Protein AF-A0A398CLS5-F1 (afdb_monomer_lite)

Organism: NCBI:txid2315694

Foldseek 3Di:
DDKAKAKEFQADDDCVVLQWQWKKKKKWFDFVVVPFIFIDIDIGRGRVDMDMGMGDDDPPGDLFMWMKMWTAGNVGDIDIDDIDGDPHSYDHDDND

Sequence (96 aa):
MNGIKSSL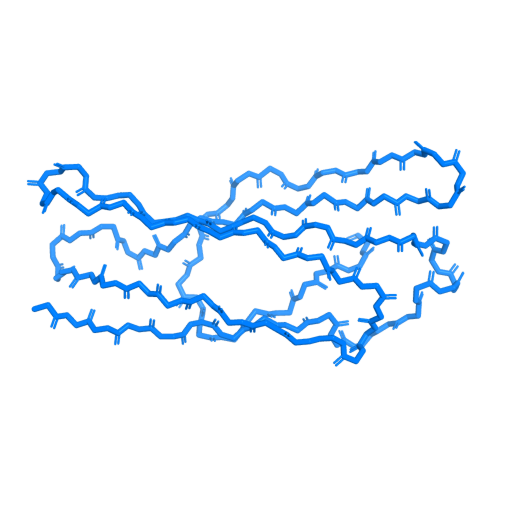SARDGDFAELKLREIIVKLRYDDPERGLSFADEFAFKSAADRASFEYDYTAEGPAGYQIQIVRRFTNGLSNMIDWKTSDEPDVVVPLN

pLDDT: mean 92.69, std 6.77, range [60.91, 98.38]

Secondary structure (DSSP, 8-state):
-EEEEEEEE--S--TTTTTEEEEEEEEEEEEGGGTEEEEEEEEE-STT-EEEEEEEE-TTS-SSEEEEEEEEETTS-EEEEEEEEE--SEEE----

Radius of gyration: 14.36 Å; chains: 1; bounding box: 32×22×42 Å

Structure (mmCIF, N/CA/C/O backbone):
data_AF-A0A398CLS5-F1
#
_entry.id   AF-A0A398CLS5-F1
#
loop_
_atom_site.group_PDB
_atom_site.id
_atom_site.type_symbol
_atom_site.label_atom_id
_atom_site.label_alt_id
_atom_site.label_comp_id
_atom_site.label_asym_id
_atom_site.label_entity_id
_atom_site.label_seq_id
_atom_site.pdbx_PDB_ins_code
_atom_site.Cartn_x
_atom_site.Cartn_y
_atom_site.Cartn_z
_atom_site.occupancy
_atom_site.B_iso_or_equiv
_atom_site.auth_seq_id
_atom_site.auth_comp_id
_atom_site.auth_asym_id
_atom_site.auth_atom_id
_atom_site.pdbx_PDB_model_num
ATOM 1 N N . MET A 1 1 ? 14.216 -9.128 -18.348 1.00 60.91 1 MET A N 1
ATOM 2 C CA . MET A 1 1 ? 13.198 -8.672 -17.386 1.00 60.91 1 MET A CA 1
ATOM 3 C C . MET A 1 1 ? 13.295 -9.596 -16.198 1.00 60.91 1 MET A C 1
ATOM 5 O O . MET A 1 1 ? 13.317 -10.804 -16.406 1.00 60.91 1 MET A O 1
ATOM 9 N N . ASN A 1 2 ? 13.476 -9.030 -15.011 1.00 73.06 2 ASN A N 1
ATOM 10 C CA . ASN A 1 2 ? 13.505 -9.785 -13.765 1.00 73.06 2 ASN A CA 1
ATOM 11 C C . ASN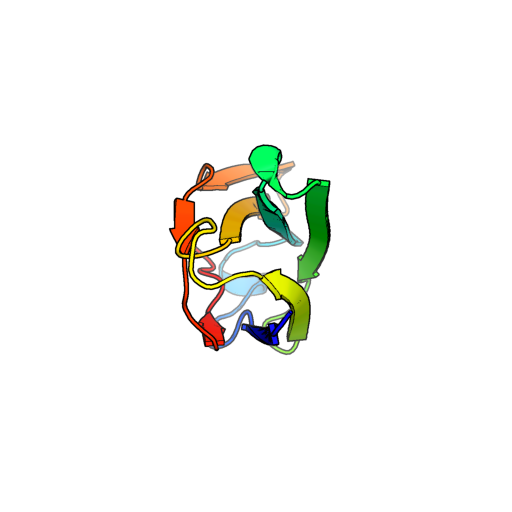 A 1 2 ? 12.220 -9.453 -13.008 1.00 73.06 2 ASN A C 1
ATOM 13 O O . ASN A 1 2 ? 11.898 -8.274 -12.885 1.00 73.06 2 ASN A O 1
ATOM 17 N N . GLY A 1 3 ? 11.518 -10.473 -12.518 1.00 77.25 3 GLY A N 1
ATOM 18 C CA . GLY A 1 3 ? 10.367 -10.297 -11.639 1.00 77.25 3 GLY A CA 1
ATOM 19 C C . GLY A 1 3 ? 10.820 -10.316 -10.185 1.00 77.25 3 GLY A C 1
ATOM 20 O O . GLY A 1 3 ? 11.584 -11.201 -9.789 1.00 77.25 3 GLY A O 1
ATOM 21 N N . ILE A 1 4 ? 10.366 -9.347 -9.397 1.00 85.00 4 ILE A N 1
ATOM 22 C CA . ILE A 1 4 ? 10.569 -9.328 -7.948 1.00 85.00 4 ILE A CA 1
ATOM 23 C C . ILE A 1 4 ? 9.217 -9.330 -7.241 1.00 85.00 4 ILE A C 1
ATOM 25 O O . ILE A 1 4 ? 8.220 -8.829 -7.759 1.00 85.00 4 ILE A O 1
ATOM 29 N N . LYS A 1 5 ? 9.199 -9.923 -6.050 1.00 89.19 5 LYS A N 1
ATOM 30 C CA . LYS A 1 5 ? 8.045 -9.964 -5.164 1.00 89.19 5 LYS A CA 1
ATOM 31 C C . LYS A 1 5 ? 8.415 -9.295 -3.852 1.00 89.19 5 LYS A C 1
ATOM 33 O O . LYS A 1 5 ? 9.298 -9.789 -3.155 1.00 89.19 5 LYS A O 1
ATOM 38 N N . SER A 1 6 ? 7.706 -8.230 -3.508 1.00 87.75 6 SER A N 1
ATOM 39 C CA . SER A 1 6 ? 7.793 -7.587 -2.200 1.00 87.75 6 SER A CA 1
ATOM 40 C C . SER A 1 6 ? 6.620 -8.030 -1.337 1.00 87.75 6 SER A C 1
ATOM 42 O O . SER A 1 6 ? 5.458 -7.876 -1.718 1.00 87.75 6 SER A O 1
ATOM 44 N N . SER A 1 7 ? 6.912 -8.618 -0.182 1.00 89.06 7 SER A N 1
ATOM 45 C CA . SER A 1 7 ? 5.913 -9.026 0.800 1.00 89.06 7 SER A CA 1
ATOM 46 C C . SER A 1 7 ? 5.542 -7.846 1.703 1.00 89.06 7 SER A C 1
ATOM 48 O O . SER A 1 7 ? 6.380 -7.012 2.037 1.00 89.06 7 SER A O 1
ATOM 50 N N . LEU A 1 8 ? 4.269 -7.749 2.088 1.00 89.25 8 LEU A N 1
ATOM 51 C CA . LEU A 1 8 ? 3.761 -6.705 2.975 1.00 89.25 8 LEU A CA 1
ATOM 52 C C . LEU A 1 8 ? 3.059 -7.329 4.171 1.00 89.25 8 LEU A C 1
ATOM 54 O O . LEU A 1 8 ? 2.192 -8.199 4.024 1.00 89.25 8 LEU A O 1
ATOM 58 N N . SER A 1 9 ? 3.390 -6.849 5.366 1.00 88.50 9 SER A N 1
ATOM 59 C CA . SER A 1 9 ? 2.746 -7.298 6.593 1.00 88.50 9 SER A CA 1
ATOM 60 C C . SER A 1 9 ? 2.548 -6.161 7.585 1.00 88.50 9 SER A C 1
ATOM 62 O O . SER A 1 9 ? 3.459 -5.392 7.853 1.00 88.50 9 SER A O 1
ATOM 64 N N . ALA A 1 10 ? 1.366 -6.086 8.189 1.00 84.00 10 ALA A N 1
ATOM 65 C CA . ALA A 1 10 ? 1.088 -5.173 9.299 1.00 84.00 10 ALA A CA 1
ATOM 66 C C . ALA A 1 10 ? 1.526 -5.753 10.659 1.00 84.00 10 ALA A C 1
ATOM 68 O O . ALA A 1 10 ? 0.926 -5.427 11.680 1.00 84.00 10 ALA A O 1
ATOM 69 N N . ARG A 1 11 ? 2.486 -6.695 10.667 1.00 75.06 11 ARG A N 1
ATOM 70 C CA . ARG A 1 11 ? 2.897 -7.434 11.871 1.00 75.06 11 ARG A CA 1
ATOM 71 C C . ARG A 1 11 ? 3.242 -6.474 13.018 1.00 75.06 11 ARG A C 1
ATOM 73 O O . ARG A 1 11 ? 3.735 -5.378 12.787 1.00 75.06 11 ARG A O 1
ATOM 80 N N . ASP A 1 12 ? 2.981 -6.946 14.236 1.00 70.88 12 ASP A N 1
ATOM 81 C CA . ASP A 1 12 ? 3.411 -6.340 15.505 1.00 70.88 12 ASP A CA 1
ATOM 82 C C . ASP A 1 12 ? 2.619 -5.127 16.028 1.00 70.88 12 ASP A C 1
ATOM 84 O O . ASP A 1 12 ? 3.176 -4.252 16.689 1.00 70.88 12 ASP A O 1
ATOM 88 N N . GLY A 1 13 ? 1.290 -5.112 15.874 1.00 74.25 13 GLY A N 1
ATOM 89 C CA . GLY A 1 13 ? 0.482 -4.251 16.743 1.00 74.25 13 GLY A CA 1
ATOM 90 C C . GLY A 1 13 ? -1.017 -4.514 16.763 1.00 74.25 13 GLY A C 1
ATOM 91 O O . GLY A 1 13 ? -1.530 -5.417 16.104 1.00 74.25 13 GLY A O 1
ATOM 92 N N . ASP A 1 14 ? -1.714 -3.731 17.579 1.00 87.19 14 ASP A N 1
ATOM 93 C CA . ASP A 1 14 ? -3.133 -3.903 17.868 1.00 87.19 14 ASP A CA 1
ATOM 94 C C . ASP A 1 14 ? -3.945 -2.757 17.243 1.00 87.19 14 ASP A C 1
ATOM 96 O O . ASP A 1 14 ? -3.887 -1.597 17.659 1.00 87.19 14 ASP A O 1
ATOM 100 N N . PHE A 1 15 ? -4.717 -3.089 16.205 1.00 93.69 15 PHE A N 1
ATOM 101 C CA . PHE A 1 15 ? -5.590 -2.134 15.523 1.00 93.69 15 PHE A CA 1
ATOM 102 C C . PHE A 1 15 ? -6.651 -1.559 16.467 1.00 93.69 15 PHE A C 1
ATOM 104 O O . PHE A 1 15 ? -6.999 -0.384 16.343 1.00 93.69 15 PHE A O 1
ATOM 111 N N . ALA A 1 16 ? -7.161 -2.359 17.408 1.00 92.12 16 ALA A N 1
ATOM 112 C CA . ALA A 1 16 ? -8.168 -1.915 18.360 1.00 92.12 16 ALA A CA 1
ATOM 113 C C . ALA A 1 16 ? -7.566 -0.931 19.370 1.00 92.12 16 ALA A C 1
ATOM 115 O O . ALA A 1 16 ? -8.152 0.131 19.594 1.00 92.12 16 ALA A O 1
ATOM 116 N N . GLU A 1 17 ? -6.378 -1.230 19.906 1.00 93.44 17 GLU A N 1
ATOM 117 C CA . GLU A 1 17 ? -5.643 -0.324 20.802 1.00 93.44 17 GLU A CA 1
ATOM 118 C C . GLU A 1 17 ? -5.371 1.031 20.126 1.00 93.44 17 GLU A C 1
ATOM 120 O O . GLU A 1 17 ? -5.627 2.092 20.700 1.00 93.44 17 GLU A O 1
ATOM 125 N N . LEU A 1 18 ? -4.948 1.000 18.858 1.00 93.38 18 LEU A N 1
ATOM 126 C CA . LEU A 1 18 ? -4.643 2.190 18.057 1.00 93.38 18 LEU A CA 1
ATOM 127 C C . LEU A 1 18 ? -5.875 2.850 17.420 1.00 93.38 18 LEU A C 1
ATOM 129 O O . LEU A 1 18 ? -5.747 3.854 16.716 1.00 93.38 18 LEU A O 1
ATOM 133 N N . LYS A 1 19 ? -7.079 2.309 17.651 1.00 95.94 19 LYS A N 1
ATOM 134 C CA . LYS A 1 19 ? -8.341 2.774 17.050 1.00 95.94 19 LYS A CA 1
ATOM 135 C C . LYS A 1 19 ? -8.291 2.837 15.520 1.00 95.94 19 LYS A C 1
ATOM 137 O O . LYS A 1 19 ? -8.993 3.653 14.913 1.00 95.94 19 LYS A O 1
ATOM 142 N N . LEU A 1 20 ? -7.485 1.987 14.897 1.00 96.25 20 LEU A N 1
ATOM 143 C CA . LEU A 1 20 ? -7.390 1.846 13.453 1.00 96.25 20 LEU A CA 1
ATOM 144 C C . LEU A 1 20 ? -8.605 1.083 12.931 1.00 96.25 20 LEU A C 1
ATOM 146 O O . LEU A 1 20 ? -8.967 0.021 13.428 1.00 96.25 20 LEU A O 1
ATOM 150 N N . ARG A 1 21 ? -9.233 1.637 11.896 1.00 96.81 21 ARG A N 1
ATOM 151 C CA . ARG A 1 21 ? -10.256 0.956 11.100 1.00 96.81 21 ARG A CA 1
ATOM 152 C C . ARG A 1 21 ? -9.604 0.127 9.999 1.00 96.81 21 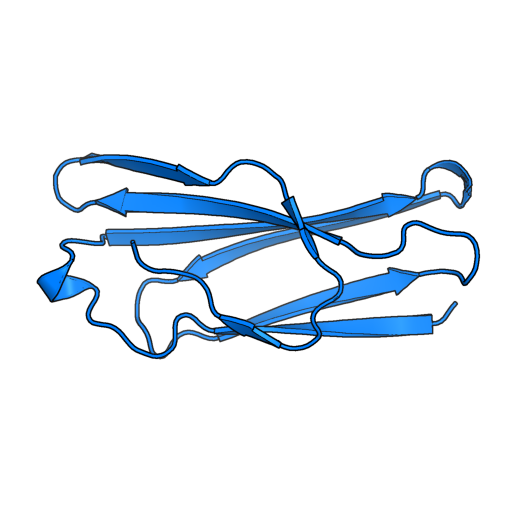ARG A C 1
ATOM 154 O O . ARG A 1 21 ? -10.004 -1.007 9.770 1.00 96.81 21 ARG A O 1
ATOM 161 N N . GLU A 1 22 ? -8.656 0.730 9.290 1.00 97.31 22 GLU A N 1
ATOM 162 C CA . GLU A 1 22 ? -7.880 0.090 8.231 1.00 97.31 22 GLU A CA 1
ATOM 163 C C . GLU A 1 22 ? -6.608 0.892 7.935 1.00 97.31 22 GLU A C 1
ATOM 165 O O . GLU A 1 22 ? -6.532 2.097 8.206 1.00 97.31 22 GLU A O 1
ATOM 170 N N . ILE A 1 23 ? -5.633 0.223 7.330 1.00 97.38 23 ILE A N 1
ATOM 171 C CA . ILE A 1 23 ? -4.476 0.842 6.694 1.00 97.38 23 ILE A CA 1
ATOM 172 C C . ILE A 1 23 ? -4.535 0.519 5.206 1.00 97.38 23 ILE A C 1
ATOM 174 O O . ILE A 1 23 ? -4.560 -0.648 4.822 1.00 97.38 23 ILE A O 1
ATOM 178 N N . ILE A 1 24 ? -4.554 1.556 4.378 1.00 98.06 24 ILE A N 1
ATOM 179 C CA . ILE A 1 24 ? -4.443 1.447 2.928 1.00 98.06 24 ILE A CA 1
ATOM 180 C C . ILE A 1 24 ? -2.974 1.606 2.560 1.00 98.06 24 ILE A C 1
ATOM 182 O O . ILE A 1 24 ? -2.375 2.642 2.848 1.00 98.06 24 ILE A O 1
ATOM 186 N N . VAL A 1 25 ? -2.405 0.594 1.920 1.00 97.81 25 VAL A N 1
ATOM 187 C CA . VAL A 1 25 ? -1.045 0.628 1.387 1.00 97.81 25 VAL A CA 1
ATOM 188 C C . VAL A 1 25 ? -1.135 0.677 -0.125 1.00 97.81 25 VAL A C 1
ATOM 190 O O . VAL A 1 25 ? -1.722 -0.213 -0.733 1.00 97.81 25 VAL A O 1
ATOM 193 N N . LYS A 1 26 ? -0.560 1.717 -0.721 1.00 98.38 26 LYS A N 1
ATOM 194 C CA . LYS A 1 26 ? -0.472 1.875 -2.170 1.00 98.38 26 LYS A CA 1
ATOM 195 C C . LYS A 1 26 ? 0.967 1.689 -2.589 1.00 98.38 26 LYS A C 1
ATOM 197 O O . LYS A 1 26 ? 1.853 2.294 -1.987 1.00 98.38 26 LYS A O 1
ATOM 202 N N . LEU A 1 27 ? 1.183 0.882 -3.613 1.00 98.12 27 LEU A N 1
ATOM 203 C CA . LEU A 1 27 ? 2.500 0.609 -4.168 1.00 98.12 27 LEU A CA 1
ATOM 204 C C . LEU A 1 27 ? 2.497 0.948 -5.646 1.00 98.12 27 LEU A C 1
ATOM 206 O O . LEU A 1 27 ? 1.489 0.740 -6.319 1.00 98.12 27 LEU A O 1
ATOM 210 N N . ARG A 1 28 ? 3.613 1.479 -6.141 1.00 98.00 28 ARG A N 1
ATOM 211 C CA . ARG A 1 28 ? 3.808 1.685 -7.575 1.00 98.00 28 ARG A CA 1
ATOM 212 C C . ARG A 1 28 ? 5.261 1.547 -7.995 1.00 98.00 28 ARG A C 1
ATOM 214 O O . ARG A 1 28 ? 6.155 1.960 -7.264 1.00 98.00 28 ARG A O 1
ATOM 221 N N . TYR A 1 29 ? 5.488 1.027 -9.187 1.00 97.75 29 TYR A N 1
ATOM 222 C CA . TYR A 1 29 ? 6.770 1.049 -9.877 1.00 97.75 29 TYR A CA 1
ATOM 223 C C . TYR A 1 29 ? 6.541 1.607 -11.280 1.00 97.75 29 TYR A C 1
ATOM 225 O O . TYR A 1 29 ? 5.742 1.049 -12.030 1.00 97.75 29 TYR A O 1
ATOM 233 N N . ASP A 1 30 ? 7.234 2.689 -11.627 1.00 97.31 30 ASP A N 1
ATOM 234 C CA . ASP A 1 30 ? 7.090 3.375 -12.912 1.00 97.31 30 ASP A CA 1
ATOM 235 C C . ASP A 1 30 ? 8.463 3.528 -13.581 1.00 97.31 30 ASP A C 1
ATOM 237 O O . ASP A 1 30 ? 9.330 4.243 -13.078 1.00 97.31 30 ASP A O 1
ATOM 241 N N . ASP A 1 31 ? 8.645 2.887 -14.736 1.00 96.62 31 ASP A N 1
ATOM 242 C CA . ASP A 1 31 ? 9.796 3.048 -15.631 1.00 96.62 31 ASP A CA 1
ATOM 243 C C . ASP A 1 31 ? 9.279 3.397 -17.040 1.00 96.62 31 ASP A C 1
ATOM 245 O O . ASP A 1 31 ? 9.120 2.519 -17.900 1.00 96.62 31 ASP A O 1
ATOM 249 N N . PRO A 1 32 ? 8.951 4.679 -17.288 1.00 96.00 32 PRO A N 1
ATOM 250 C CA . PRO A 1 32 ? 8.362 5.105 -18.553 1.00 96.00 32 PRO A CA 1
ATOM 251 C C . PRO A 1 32 ? 9.328 4.968 -19.736 1.00 96.00 32 PRO A C 1
ATOM 253 O O . PRO A 1 32 ? 8.869 4.768 -20.858 1.00 96.00 32 PRO A O 1
ATOM 256 N N . GLU A 1 33 ? 10.645 5.024 -19.509 1.00 96.44 33 GLU A N 1
ATOM 257 C CA . GLU A 1 33 ? 11.649 4.821 -20.565 1.00 96.44 33 GLU A CA 1
ATOM 258 C C . GLU A 1 33 ? 11.581 3.408 -21.152 1.00 96.44 33 GLU A C 1
ATOM 260 O O . GLU A 1 33 ? 11.894 3.201 -22.325 1.00 96.44 33 GLU A O 1
ATOM 265 N N . ARG A 1 34 ? 11.142 2.437 -20.343 1.00 94.69 34 ARG A N 1
ATOM 266 C CA . ARG A 1 34 ? 11.013 1.024 -20.725 1.00 94.69 34 ARG A CA 1
ATOM 267 C C . ARG A 1 34 ? 9.559 0.566 -20.835 1.00 94.69 34 ARG A C 1
ATOM 269 O O . ARG A 1 34 ? 9.311 -0.609 -21.093 1.00 94.69 34 ARG A O 1
ATOM 276 N N . GLY A 1 35 ? 8.607 1.489 -20.690 1.00 95.88 35 GLY A N 1
ATOM 277 C CA . GLY A 1 35 ? 7.174 1.228 -20.820 1.00 95.88 35 GLY A CA 1
ATOM 278 C C . GLY A 1 35 ? 6.587 0.362 -19.702 1.00 95.88 35 GLY A C 1
ATOM 279 O O . GLY A 1 35 ? 5.597 -0.327 -19.939 1.00 95.88 35 GLY A O 1
ATOM 280 N N . LEU A 1 36 ? 7.189 0.370 -18.509 1.00 95.94 36 LEU A N 1
ATOM 281 C CA . LEU A 1 36 ? 6.710 -0.388 -17.353 1.00 95.94 36 LEU A CA 1
ATOM 282 C C . LEU A 1 36 ? 5.956 0.532 -16.390 1.00 95.94 36 LEU A C 1
ATOM 284 O O . LEU A 1 36 ? 6.453 1.593 -16.016 1.00 95.94 36 LEU A O 1
ATOM 288 N N . SER A 1 37 ? 4.768 0.108 -15.968 1.00 97.12 37 SER A N 1
ATOM 289 C CA . SER A 1 37 ? 4.007 0.751 -14.897 1.00 97.12 37 SER A CA 1
ATOM 290 C C . SER A 1 37 ? 3.180 -0.311 -14.181 1.00 97.12 37 SER A C 1
ATOM 292 O O . SER A 1 37 ? 2.357 -0.991 -14.797 1.00 97.12 37 SER A O 1
ATOM 294 N N . PHE A 1 38 ? 3.434 -0.475 -12.888 1.00 97.88 38 PHE A N 1
ATOM 295 C CA . PHE A 1 38 ? 2.762 -1.431 -12.016 1.00 97.88 38 PHE A CA 1
ATOM 296 C C . PHE A 1 38 ? 2.264 -0.688 -10.787 1.00 97.88 38 PHE A C 1
ATOM 298 O O . PHE A 1 38 ? 3.015 0.094 -10.206 1.00 97.88 38 PHE A O 1
ATOM 305 N N . ALA A 1 39 ? 1.026 -0.933 -10.368 1.00 98.12 39 ALA A N 1
ATOM 306 C CA . ALA A 1 39 ? 0.484 -0.340 -9.156 1.00 98.12 39 ALA A CA 1
ATOM 307 C C . ALA A 1 39 ? -0.559 -1.250 -8.514 1.00 98.12 39 ALA A C 1
ATOM 309 O O . ALA A 1 39 ? -1.403 -1.799 -9.216 1.00 98.12 39 ALA A O 1
ATOM 310 N N . ASP A 1 40 ? -0.523 -1.331 -7.185 1.00 98.38 40 ASP A N 1
ATOM 311 C CA . ASP A 1 40 ? -1.491 -2.066 -6.372 1.00 98.38 40 ASP A CA 1
ATOM 312 C C . ASP A 1 40 ? -1.928 -1.243 -5.156 1.00 98.38 40 ASP A C 1
ATOM 314 O O . ASP A 1 40 ? -1.196 -0.389 -4.642 1.00 98.38 40 ASP A O 1
ATOM 318 N N . GLU A 1 41 ? -3.132 -1.536 -4.664 1.00 98.31 41 GLU A N 1
ATOM 319 C CA . GLU A 1 41 ? -3.666 -1.007 -3.412 1.00 98.31 41 GLU A CA 1
ATOM 320 C C . GLU A 1 41 ? -4.170 -2.154 -2.529 1.00 98.31 41 GLU A C 1
ATOM 322 O O . GLU A 1 41 ? -4.971 -2.986 -2.954 1.00 98.31 41 GLU A O 1
ATOM 327 N N . PHE A 1 42 ? -3.732 -2.171 -1.271 1.00 97.81 42 PHE A N 1
ATOM 328 C CA . PHE A 1 42 ? -4.089 -3.190 -0.290 1.00 97.81 42 PHE A CA 1
ATOM 329 C C . PHE A 1 42 ? -4.710 -2.557 0.952 1.00 97.81 42 PHE A C 1
ATOM 331 O O . PHE A 1 42 ? -4.190 -1.576 1.483 1.00 97.81 42 PHE A O 1
ATOM 338 N N . ALA A 1 43 ? -5.791 -3.153 1.457 1.00 97.19 43 ALA A N 1
ATOM 339 C CA . ALA A 1 43 ? -6.424 -2.751 2.709 1.00 97.19 43 ALA A CA 1
ATOM 340 C C . ALA A 1 43 ? -6.133 -3.778 3.809 1.00 97.19 43 ALA A C 1
ATOM 342 O O . ALA A 1 43 ? -6.611 -4.909 3.752 1.00 97.19 43 ALA A O 1
ATOM 343 N N . PHE A 1 44 ? -5.389 -3.357 4.828 1.00 96.56 44 PHE A N 1
ATOM 344 C CA . PHE A 1 44 ? -5.122 -4.127 6.038 1.00 96.56 44 PHE A CA 1
ATOM 345 C C . PHE A 1 44 ? -6.139 -3.721 7.103 1.00 96.56 44 PHE A C 1
ATOM 347 O O . PHE A 1 44 ? -6.246 -2.546 7.455 1.00 96.56 44 PHE A O 1
ATOM 354 N N . LYS A 1 45 ? -6.892 -4.687 7.616 1.00 95.19 45 LYS A N 1
ATOM 355 C CA . LYS A 1 45 ? -7.882 -4.546 8.695 1.00 95.19 45 LYS A CA 1
ATOM 356 C C . LYS A 1 45 ? -7.437 -5.244 9.980 1.00 95.19 45 LYS A C 1
ATOM 358 O O . LYS A 1 45 ? -8.095 -5.099 11.006 1.00 95.19 45 LYS A O 1
ATOM 363 N N . SER A 1 46 ? -6.343 -6.005 9.929 1.00 93.69 46 SER A N 1
ATOM 364 C CA . SER A 1 46 ? -5.744 -6.660 11.089 1.00 93.69 46 SER A CA 1
ATOM 365 C C . SER A 1 46 ? -4.224 -6.811 10.948 1.00 93.69 46 SER A C 1
ATOM 367 O O . SER A 1 46 ? -3.687 -6.816 9.840 1.00 93.69 46 SER A O 1
ATOM 369 N N . ALA A 1 47 ? -3.522 -7.031 12.064 1.00 91.19 47 ALA A N 1
ATOM 370 C CA . ALA A 1 47 ? -2.089 -7.355 12.057 1.00 91.19 47 ALA A CA 1
ATOM 371 C C . ALA A 1 47 ? -1.767 -8.750 11.481 1.00 91.19 47 ALA A C 1
ATOM 373 O O . ALA A 1 47 ? -0.602 -9.079 11.226 1.00 91.19 47 ALA A O 1
ATOM 374 N N . ALA A 1 48 ? -2.782 -9.592 11.256 1.00 91.06 48 ALA A N 1
ATOM 375 C CA . ALA A 1 48 ? -2.626 -10.885 10.596 1.00 91.06 48 ALA A CA 1
ATOM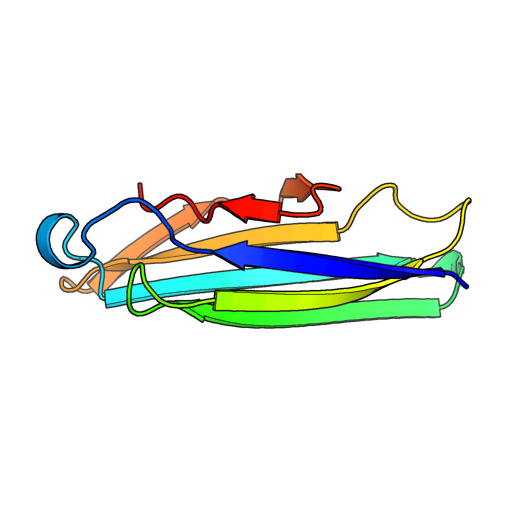 376 C C . ALA A 1 48 ? -2.618 -10.766 9.064 1.00 91.06 48 ALA A C 1
ATOM 378 O O . ALA A 1 48 ? -2.123 -11.674 8.397 1.00 91.06 48 ALA A O 1
ATOM 379 N N . ASP A 1 49 ? -3.096 -9.647 8.516 1.00 93.69 49 ASP A N 1
ATOM 380 C CA . ASP A 1 49 ? -3.234 -9.470 7.074 1.00 93.69 49 ASP A CA 1
ATOM 381 C C . ASP A 1 49 ? -1.862 -9.410 6.392 1.00 93.69 49 ASP A C 1
ATOM 383 O O . ASP A 1 49 ? -0.880 -8.870 6.923 1.00 93.69 49 ASP A O 1
ATOM 387 N N . ARG A 1 50 ? -1.788 -10.010 5.204 1.00 94.19 50 ARG A N 1
ATOM 388 C CA . ARG A 1 50 ? -0.592 -10.081 4.363 1.00 94.19 50 ARG A CA 1
ATOM 389 C C . ARG A 1 50 ? -0.968 -9.727 2.935 1.00 94.19 50 ARG A C 1
ATOM 391 O O . ARG A 1 50 ? -2.050 -10.091 2.483 1.00 94.19 50 ARG A O 1
ATOM 398 N N . ALA A 1 51 ? -0.052 -9.079 2.233 1.00 95.94 51 ALA A N 1
ATOM 399 C CA . ALA A 1 51 ? -0.165 -8.819 0.806 1.00 95.94 51 ALA A CA 1
ATOM 400 C C . ALA A 1 51 ? 1.193 -9.011 0.127 1.00 95.94 51 ALA A C 1
ATOM 402 O O . ALA A 1 51 ? 2.217 -9.184 0.792 1.00 95.94 51 ALA A O 1
ATOM 403 N N . SER A 1 52 ? 1.201 -8.988 -1.199 1.00 96.25 52 SER A N 1
ATOM 404 C CA . SER A 1 52 ? 2.434 -8.961 -1.972 1.00 96.25 52 SER A CA 1
ATOM 405 C C . SER A 1 52 ? 2.268 -8.111 -3.212 1.00 96.25 52 SER A C 1
ATOM 407 O O . SER A 1 52 ? 1.235 -8.209 -3.866 1.00 96.25 52 SER A O 1
ATOM 409 N N . PHE A 1 53 ? 3.303 -7.349 -3.537 1.00 96.25 53 PHE A N 1
ATOM 410 C CA . PHE A 1 53 ? 3.412 -6.583 -4.766 1.00 96.25 53 PHE A CA 1
ATOM 411 C C . PHE A 1 53 ? 4.450 -7.238 -5.667 1.00 96.25 53 PHE A C 1
ATOM 413 O O . PHE A 1 53 ? 5.573 -7.503 -5.234 1.00 96.25 53 PHE A O 1
ATOM 420 N N . GLU A 1 54 ? 4.056 -7.534 -6.898 1.00 95.00 54 GLU A N 1
ATOM 421 C CA . GLU A 1 54 ? 4.913 -8.162 -7.897 1.00 95.00 54 GLU A CA 1
ATOM 422 C C . GLU A 1 54 ? 5.045 -7.221 -9.087 1.00 95.00 54 GLU A C 1
ATOM 424 O O . GLU A 1 54 ? 4.049 -6.712 -9.603 1.00 95.00 54 GLU A O 1
ATOM 429 N N . TYR A 1 55 ? 6.281 -6.968 -9.504 1.00 94.44 55 TYR A N 1
ATOM 430 C CA . TYR A 1 55 ? 6.568 -6.091 -10.629 1.00 94.44 55 TYR A CA 1
ATOM 431 C C . TYR A 1 55 ? 7.824 -6.554 -11.361 1.00 94.44 55 TYR A C 1
ATOM 433 O O . TYR A 1 55 ? 8.750 -7.121 -10.770 1.00 94.44 55 TYR A O 1
ATOM 441 N N . ASP A 1 56 ? 7.848 -6.293 -12.664 1.00 93.75 56 ASP A N 1
ATOM 442 C CA . ASP A 1 56 ? 9.043 -6.486 -13.469 1.00 93.75 56 ASP A CA 1
ATOM 443 C C . ASP A 1 56 ? 9.918 -5.238 -13.428 1.00 93.75 56 ASP A C 1
ATOM 445 O O . ASP A 1 56 ? 9.427 -4.107 -13.425 1.00 93.75 56 ASP A O 1
ATOM 449 N N . TYR A 1 57 ? 11.231 -5.448 -13.463 1.00 92.06 57 TYR A N 1
ATOM 450 C CA . TYR A 1 57 ? 12.206 -4.370 -13.555 1.00 92.06 57 TYR A CA 1
ATOM 451 C C . TYR A 1 57 ? 13.347 -4.701 -14.522 1.00 92.06 57 TYR A C 1
ATOM 453 O O . TYR A 1 57 ? 13.531 -5.835 -14.998 1.00 92.06 57 TYR A O 1
ATOM 461 N N . THR A 1 58 ? 14.138 -3.673 -14.818 1.00 91.06 58 THR A N 1
ATOM 462 C CA . THR A 1 58 ? 15.386 -3.796 -15.574 1.00 91.06 58 THR A CA 1
ATOM 463 C C . THR A 1 58 ? 16.553 -3.232 -14.770 1.00 91.06 58 THR A C 1
ATOM 465 O O . THR A 1 58 ? 16.352 -2.408 -13.883 1.00 91.06 58 THR A O 1
ATOM 468 N N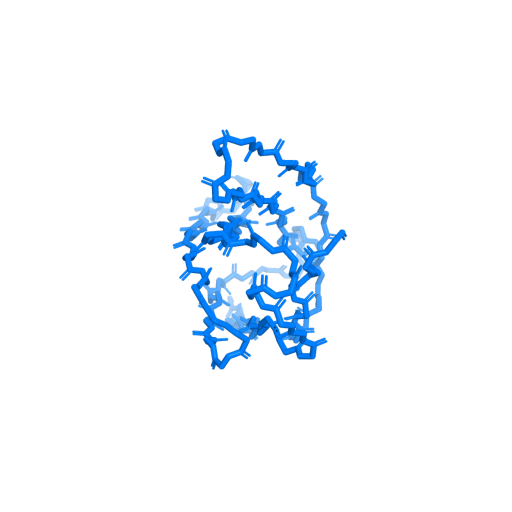 . ALA A 1 59 ? 17.780 -3.659 -15.082 1.00 89.38 59 ALA A N 1
ATOM 469 C CA . ALA A 1 59 ? 18.980 -3.210 -14.368 1.00 89.38 59 ALA A CA 1
ATOM 470 C C . ALA A 1 59 ? 19.235 -1.694 -14.477 1.00 89.38 59 ALA A C 1
ATOM 472 O O . ALA A 1 59 ? 19.946 -1.134 -13.650 1.00 89.38 59 ALA A O 1
ATOM 473 N N . GLU A 1 60 ? 18.669 -1.048 -15.495 1.00 92.12 60 GLU A N 1
ATOM 474 C CA . GLU A 1 60 ? 18.795 0.389 -15.741 1.00 92.12 60 GLU A CA 1
ATOM 475 C C . GLU A 1 60 ? 17.569 1.192 -15.266 1.00 92.12 60 GLU A C 1
ATOM 477 O O . GLU A 1 60 ? 17.537 2.411 -15.421 1.00 92.12 60 GLU A O 1
ATOM 482 N N . GLY A 1 61 ? 16.546 0.514 -14.737 1.00 90.44 61 GLY A N 1
ATOM 483 C CA . GLY A 1 61 ? 15.327 1.148 -14.246 1.00 90.44 61 GLY A CA 1
ATOM 484 C C . GLY A 1 61 ? 15.478 1.730 -12.836 1.00 90.44 61 GLY A C 1
ATOM 485 O O . GLY A 1 61 ? 16.551 1.657 -12.229 1.00 90.44 61 GLY A O 1
ATOM 486 N N . PRO A 1 62 ? 14.394 2.287 -12.270 1.00 92.81 62 PRO A N 1
ATOM 487 C CA . PRO A 1 62 ? 14.360 2.725 -10.880 1.00 92.81 62 PRO A CA 1
ATOM 488 C C . PRO A 1 62 ? 14.831 1.636 -9.912 1.00 92.81 62 PRO A C 1
ATOM 490 O O . PRO A 1 62 ? 14.483 0.463 -10.060 1.00 92.81 62 PRO A O 1
ATOM 493 N N . ALA A 1 63 ? 15.572 2.051 -8.882 1.00 87.94 63 ALA A N 1
ATOM 494 C CA . ALA A 1 63 ? 16.142 1.149 -7.882 1.00 87.94 63 ALA A CA 1
ATOM 495 C C . ALA A 1 63 ? 15.088 0.428 -7.021 1.00 87.94 63 ALA A C 1
ATOM 497 O O . ALA A 1 63 ? 15.398 -0.578 -6.394 1.00 87.94 63 ALA A O 1
ATOM 498 N N . GLY A 1 64 ? 13.851 0.926 -6.988 1.00 92.62 64 GLY A N 1
ATOM 499 C CA . GLY A 1 64 ? 12.784 0.365 -6.174 1.00 92.62 64 GLY A CA 1
ATOM 500 C C . GLY A 1 64 ? 11.416 0.925 -6.536 1.00 92.62 64 GLY A C 1
ATOM 501 O O . GLY A 1 64 ? 11.286 1.841 -7.353 1.00 92.62 64 GLY A O 1
ATOM 502 N N . TYR A 1 65 ? 10.394 0.360 -5.911 1.00 95.75 65 TYR A N 1
ATOM 503 C CA . TYR A 1 65 ? 9.024 0.845 -5.982 1.00 95.75 65 TYR A CA 1
ATOM 504 C C . TYR A 1 65 ? 8.818 2.011 -5.007 1.00 95.75 65 TYR A C 1
ATOM 506 O O . TYR A 1 65 ? 9.659 2.330 -4.167 1.00 95.75 65 TYR A O 1
ATOM 514 N N . GLN A 1 66 ? 7.677 2.674 -5.113 1.00 97.44 66 GLN A N 1
ATOM 515 C CA . GLN A 1 66 ? 7.222 3.681 -4.171 1.00 97.44 66 GLN A CA 1
ATOM 516 C C . GLN A 1 66 ? 6.058 3.133 -3.358 1.00 97.44 66 GLN A C 1
ATOM 518 O O . GLN A 1 66 ? 5.206 2.425 -3.889 1.00 97.44 66 GLN A O 1
ATOM 523 N N . ILE A 1 67 ? 6.008 3.495 -2.080 1.00 97.56 67 ILE A N 1
ATOM 524 C CA . ILE A 1 67 ? 4.955 3.123 -1.140 1.00 97.56 67 ILE A CA 1
ATOM 525 C C . ILE A 1 67 ? 4.337 4.380 -0.517 1.00 97.56 67 ILE A C 1
ATOM 527 O O . ILE A 1 67 ? 5.058 5.286 -0.101 1.00 97.56 67 ILE A O 1
ATOM 531 N N . GLN A 1 68 ? 3.008 4.435 -0.450 1.00 97.81 68 GLN A N 1
ATOM 532 C CA . GLN A 1 68 ? 2.234 5.418 0.314 1.00 97.81 68 GLN A CA 1
ATOM 533 C C . GLN A 1 68 ? 1.330 4.667 1.289 1.00 97.81 68 GLN A C 1
ATOM 535 O O . GLN A 1 68 ? 0.750 3.635 0.947 1.00 97.81 68 GLN A O 1
ATOM 540 N N . ILE A 1 69 ? 1.187 5.193 2.504 1.00 97.25 69 ILE A N 1
ATOM 541 C CA . ILE A 1 69 ? 0.398 4.552 3.558 1.00 97.25 69 ILE A CA 1
ATOM 542 C C . ILE A 1 69 ? -0.646 5.538 4.056 1.00 97.25 69 ILE A C 1
ATOM 544 O O . ILE A 1 69 ? -0.311 6.646 4.465 1.00 97.25 69 ILE A O 1
ATOM 548 N N . VAL A 1 70 ? -1.912 5.130 4.057 1.00 97.75 70 VAL A N 1
ATOM 549 C CA . VAL A 1 70 ? -3.029 5.909 4.595 1.00 97.75 70 VAL A CA 1
ATOM 550 C C . VAL A 1 70 ? -3.678 5.133 5.724 1.00 97.75 70 VAL A C 1
ATOM 552 O O . VAL A 1 70 ? -4.262 4.074 5.519 1.00 97.75 70 VAL A O 1
ATOM 555 N N . ARG A 1 71 ? -3.629 5.687 6.926 1.00 96.38 71 ARG A N 1
ATOM 556 C CA . ARG A 1 71 ? -4.257 5.121 8.118 1.00 96.38 71 ARG A CA 1
ATOM 557 C C . ARG A 1 71 ? -5.603 5.781 8.305 1.00 96.38 71 ARG A C 1
ATOM 559 O O . ARG A 1 71 ? -5.684 7.008 8.322 1.00 96.38 71 ARG A O 1
ATOM 566 N N . ARG A 1 72 ? -6.654 4.984 8.448 1.00 97.50 72 ARG A N 1
ATOM 567 C CA . ARG A 1 72 ? -8.008 5.466 8.727 1.00 97.50 72 ARG A CA 1
ATOM 568 C C . ARG A 1 72 ? -8.400 5.014 10.118 1.00 97.50 72 ARG A C 1
ATOM 570 O O . ARG A 1 72 ? -8.358 3.825 10.422 1.00 97.50 72 ARG A O 1
ATOM 577 N N . PHE A 1 73 ? -8.795 5.961 10.953 1.00 97.31 73 PHE A N 1
ATOM 578 C CA . PHE A 1 73 ? -9.176 5.713 12.336 1.00 97.31 73 PHE A CA 1
ATOM 579 C C . PHE A 1 73 ? -10.694 5.553 12.468 1.00 97.31 73 PHE A C 1
ATOM 581 O O . PHE A 1 73 ? -11.478 6.036 11.648 1.00 97.31 73 PHE A O 1
ATOM 588 N N . THR A 1 74 ? -11.129 4.879 13.528 1.00 97.69 74 THR A N 1
ATOM 589 C CA . THR A 1 74 ? -12.552 4.626 13.826 1.00 97.69 74 THR A CA 1
ATOM 590 C C . THR A 1 74 ? -13.357 5.902 14.089 1.00 97.69 74 THR A C 1
ATOM 592 O O . THR A 1 74 ? -14.566 5.910 13.887 1.00 97.69 74 THR A O 1
ATOM 595 N N . ASN A 1 75 ? -12.699 6.998 14.477 1.00 96.69 75 ASN A N 1
ATOM 596 C CA . ASN A 1 75 ? -13.317 8.314 14.666 1.00 96.69 75 ASN A CA 1
ATOM 597 C C . ASN A 1 75 ? -13.445 9.138 13.366 1.00 96.69 75 ASN A C 1
ATOM 599 O O . ASN A 1 75 ? -13.841 10.299 13.425 1.00 96.69 75 ASN A O 1
ATOM 603 N N . GLY A 1 76 ? -13.083 8.570 12.211 1.00 97.12 76 GLY A N 1
ATOM 604 C CA . GLY A 1 76 ? -13.151 9.234 10.908 1.00 97.12 76 GLY A CA 1
ATOM 605 C C . GLY A 1 76 ? -11.922 10.068 10.535 1.00 97.12 76 GLY A C 1
ATOM 606 O O . GLY A 1 76 ? -11.869 10.573 9.417 1.00 97.12 76 GLY A O 1
ATOM 607 N N . LEU A 1 77 ? -10.923 10.196 11.417 1.00 97.44 77 LEU A N 1
ATOM 608 C CA . LEU A 1 77 ? -9.655 10.844 11.075 1.00 97.44 77 LEU A CA 1
ATOM 609 C C . LEU A 1 77 ? -8.797 9.955 10.169 1.00 97.44 77 LEU A C 1
ATOM 611 O O . LEU A 1 77 ? -8.942 8.728 10.139 1.00 97.44 77 LEU A O 1
ATOM 615 N N . SER A 1 78 ? -7.842 10.580 9.482 1.00 96.81 78 SER A N 1
ATOM 616 C CA . SER A 1 78 ? -6.808 9.875 8.732 1.00 96.81 78 SER A CA 1
ATOM 617 C C . SER A 1 78 ? -5.436 10.511 8.897 1.00 96.81 78 SER A C 1
ATOM 619 O O . SER A 1 78 ? -5.321 11.731 8.999 1.00 96.81 78 SER A O 1
ATOM 621 N N . ASN A 1 79 ? -4.400 9.680 8.851 1.00 95.25 79 ASN A N 1
ATOM 622 C CA . ASN A 1 79 ? -3.007 10.099 8.727 1.00 95.25 79 ASN A CA 1
ATOM 623 C C . ASN A 1 79 ? -2.408 9.458 7.467 1.00 95.25 79 ASN A C 1
ATOM 625 O O . ASN A 1 79 ? -2.823 8.367 7.075 1.00 95.25 79 ASN A O 1
ATOM 629 N N . MET A 1 80 ? -1.462 10.141 6.826 1.00 96.06 80 MET A N 1
ATOM 630 C CA . MET A 1 80 ? -0.809 9.666 5.612 1.00 96.06 80 MET A CA 1
ATOM 631 C C . MET A 1 80 ? 0.707 9.803 5.740 1.00 96.06 80 MET A C 1
ATOM 633 O O . MET A 1 80 ? 1.202 10.865 6.115 1.00 96.06 80 MET A O 1
ATOM 637 N N . ILE A 1 81 ? 1.419 8.741 5.371 1.00 95.06 81 ILE A N 1
ATOM 638 C CA . ILE A 1 81 ? 2.829 8.801 4.989 1.00 95.06 81 ILE A CA 1
ATOM 639 C C . ILE A 1 81 ? 2.842 8.922 3.471 1.00 95.06 81 ILE A C 1
ATOM 641 O O . ILE A 1 81 ? 2.332 8.030 2.790 1.00 95.06 81 ILE A O 1
ATOM 645 N N . ASP A 1 82 ? 3.367 10.037 2.964 1.00 96.00 82 ASP A N 1
ATOM 646 C CA . ASP A 1 82 ? 3.444 10.277 1.525 1.00 96.00 82 ASP A CA 1
ATOM 647 C C . ASP A 1 82 ? 4.449 9.335 0.842 1.00 96.00 82 ASP A C 1
ATOM 649 O O . ASP A 1 82 ? 5.215 8.633 1.505 1.00 96.00 82 ASP A O 1
ATOM 653 N N . TRP A 1 83 ? 4.422 9.306 -0.489 1.00 96.94 83 TRP A N 1
ATOM 654 C CA . TRP A 1 83 ? 5.234 8.418 -1.310 1.00 96.94 83 TRP A CA 1
ATOM 655 C C . TRP A 1 83 ? 6.710 8.427 -0.910 1.00 96.94 83 TRP A C 1
ATOM 657 O O . TRP A 1 83 ? 7.395 9.448 -0.983 1.00 96.94 83 TRP A O 1
ATOM 667 N N . LYS A 1 84 ? 7.217 7.246 -0.562 1.00 95.62 84 LYS A N 1
ATOM 668 C CA . LYS A 1 84 ? 8.634 6.994 -0.300 1.00 95.62 84 LYS A CA 1
ATOM 669 C C . LYS A 1 84 ? 9.117 5.852 -1.183 1.00 95.62 84 LYS A C 1
ATOM 671 O O . LYS A 1 84 ? 8.396 4.879 -1.370 1.00 95.62 84 LYS A O 1
ATOM 676 N N . THR A 1 85 ? 10.337 5.952 -1.698 1.00 95.56 85 THR A N 1
ATOM 677 C CA . THR A 1 85 ? 10.983 4.844 -2.413 1.00 95.56 85 THR A CA 1
ATOM 678 C C . THR A 1 85 ? 11.436 3.755 -1.439 1.00 95.56 85 THR A C 1
ATOM 680 O O . THR A 1 85 ? 11.976 4.061 -0.372 1.00 95.56 85 THR A O 1
ATOM 683 N N . SER A 1 86 ? 11.228 2.497 -1.815 1.00 93.69 86 SER A N 1
ATOM 684 C CA . SER A 1 86 ? 11.718 1.308 -1.123 1.00 93.69 86 SER A CA 1
ATOM 685 C C . SER A 1 86 ? 12.108 0.236 -2.140 1.00 93.69 86 SER A C 1
ATOM 687 O O . SER A 1 86 ? 11.496 0.105 -3.197 1.00 93.69 86 SER A O 1
ATOM 689 N N . ASP A 1 87 ? 13.136 -0.525 -1.805 1.00 91.56 87 ASP A N 1
ATOM 690 C CA . ASP A 1 87 ? 13.610 -1.719 -2.500 1.00 91.56 87 ASP A CA 1
ATOM 691 C C . ASP A 1 87 ? 13.576 -2.947 -1.573 1.00 91.56 87 ASP A C 1
ATOM 693 O O . ASP A 1 87 ? 14.129 -4.000 -1.892 1.00 91.56 87 ASP A O 1
ATOM 697 N N . GLU A 1 88 ? 12.910 -2.826 -0.418 1.00 92.25 88 GLU A N 1
ATOM 698 C CA . GLU A 1 88 ? 12.869 -3.894 0.569 1.00 92.25 88 GLU A CA 1
ATOM 699 C C . GLU A 1 88 ? 11.988 -5.056 0.068 1.00 92.25 88 GLU A C 1
ATOM 701 O O . GLU A 1 88 ? 10.863 -4.833 -0.413 1.00 92.25 88 GLU A O 1
ATOM 706 N N . PRO A 1 89 ? 12.471 -6.310 0.182 1.00 90.00 89 PRO A N 1
ATOM 707 C CA . PRO A 1 89 ? 11.698 -7.493 -0.190 1.00 90.00 89 PRO A CA 1
ATOM 708 C C . PRO A 1 89 ? 10.602 -7.815 0.833 1.00 90.00 89 PRO A C 1
ATOM 710 O O . PRO A 1 89 ? 9.623 -8.466 0.483 1.00 90.00 89 PRO A O 1
ATOM 713 N N . ASP A 1 90 ? 10.741 -7.343 2.074 1.00 91.75 90 ASP A N 1
ATOM 714 C CA . ASP A 1 90 ? 9.793 -7.556 3.164 1.00 91.75 90 ASP A CA 1
ATOM 715 C C . ASP A 1 90 ? 9.488 -6.223 3.850 1.00 91.75 90 ASP A C 1
ATOM 717 O O . ASP A 1 90 ? 10.321 -5.677 4.567 1.00 91.75 90 ASP A O 1
ATOM 721 N N . VAL A 1 91 ? 8.275 -5.706 3.658 1.00 90.50 91 VAL A N 1
ATOM 722 C CA . VAL A 1 91 ? 7.833 -4.438 4.244 1.00 90.50 91 VAL A CA 1
ATOM 723 C C . VAL A 1 91 ? 6.946 -4.688 5.450 1.00 90.50 91 VAL A C 1
ATOM 725 O O . VAL A 1 91 ? 5.876 -5.304 5.358 1.00 90.50 91 VAL A O 1
ATOM 728 N N . VAL A 1 92 ? 7.349 -4.121 6.585 1.00 91.69 92 VAL A N 1
ATOM 729 C CA . VAL A 1 92 ? 6.469 -3.967 7.745 1.00 91.69 92 VAL A CA 1
ATOM 730 C C . VAL A 1 92 ? 5.700 -2.658 7.607 1.00 91.69 92 VAL A C 1
ATOM 732 O O . VAL A 1 92 ? 6.289 -1.583 7.529 1.00 91.69 92 VAL A O 1
ATOM 735 N N . VAL A 1 93 ? 4.372 -2.746 7.563 1.00 88.81 93 VAL A N 1
ATOM 736 C CA . VAL A 1 93 ? 3.471 -1.597 7.438 1.00 88.81 93 VAL A CA 1
ATOM 737 C C . VAL A 1 93 ? 3.325 -0.937 8.815 1.00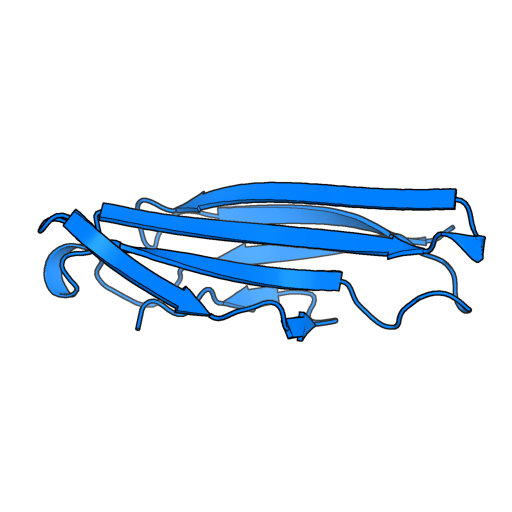 88.81 93 VAL A C 1
ATOM 739 O O . VAL A 1 93 ? 2.691 -1.523 9.694 1.00 88.81 93 VAL A O 1
ATOM 742 N N . PRO A 1 94 ? 3.871 0.274 9.038 1.00 86.19 94 PRO A N 1
ATOM 743 C CA . PRO A 1 94 ? 3.813 0.930 10.338 1.00 86.19 94 PRO A CA 1
ATOM 744 C C . PRO A 1 94 ? 2.382 1.327 10.712 1.00 86.19 94 PRO A C 1
ATOM 746 O O . PRO A 1 94 ? 1.675 1.987 9.938 1.00 86.19 94 PRO A O 1
ATOM 749 N N . LEU A 1 95 ? 1.985 1.005 11.943 1.00 84.75 95 LEU A N 1
ATOM 750 C CA . LEU A 1 95 ? 0.644 1.293 12.455 1.00 84.75 95 LEU A CA 1
ATOM 751 C C . LEU A 1 95 ? 0.485 2.723 13.018 1.00 84.75 95 LEU A C 1
ATOM 753 O O . LEU A 1 95 ? -0.649 3.188 13.140 1.00 84.75 95 LEU A O 1
ATOM 757 N N . ASN A 1 96 ? 1.581 3.438 13.323 1.00 76.56 96 ASN A N 1
ATOM 758 C CA . ASN A 1 96 ? 1.595 4.787 13.918 1.00 76.56 96 ASN A CA 1
ATOM 759 C C . ASN A 1 96 ? 2.517 5.783 13.201 1.00 76.56 96 ASN A C 1
ATOM 761 O O . ASN A 1 96 ? 3.502 5.372 12.551 1.00 76.56 96 ASN A O 1
#